Protein AF-V4T1C4-F1 (afdb_monomer)

Organism: Citrus clementina (NCBI:txid85681)

Secondary structure (DSSP, 8-state):
---EE-------------S--EE-SSSSSHHHHHHHHHHHHHHH-S--TT-----EEEEESHHHHHHHHHHHHTT----SEEEEESSTTGGGG-TTSPPPPTT--HHHHHHHHHHHHHHHSEE--GGG-HHHHHHIIIII-STT-HHHHHHH----------HHHHHTT-

Foldseek 3Di:
DFDKDKDDDFDDDDDDDDDAAEDAQWPPDSVVVLCVNVCCCVVPVDGDPPDRPFIEIEHAAPVRVVVQVVCVVVVNDRHPYYHYAHHHSHPLRDPPHDDDDVVDDPVNSSVVVRVVCNVRHDYDNCVPDVVSVCCCVPPQPDPPPPSVCVPPNDDDDDDDDDPVNVVVVD

Mean predicted aligned error: 10.7 Å

Structure (mmCIF, N/CA/C/O backbone):
data_AF-V4T1C4-F1
#
_entry.id   AF-V4T1C4-F1
#
loop_
_atom_site.group_PDB
_atom_site.id
_atom_site.type_symbol
_atom_site.label_atom_id
_atom_site.label_alt_id
_atom_site.label_comp_id
_atom_site.label_asym_id
_atom_site.label_entity_id
_atom_site.label_seq_id
_atom_site.pdbx_PDB_ins_code
_atom_site.Cartn_x
_atom_site.Cartn_y
_atom_site.Cartn_z
_atom_site.occupancy
_atom_site.B_iso_or_equiv
_atom_site.auth_seq_id
_atom_site.auth_comp_id
_atom_site.auth_asym_id
_atom_site.auth_atom_id
_atom_site.pdbx_PDB_model_num
ATOM 1 N N . MET A 1 1 ? -17.640 2.111 8.801 1.00 33.12 1 MET A N 1
ATOM 2 C CA . MET A 1 1 ? -18.190 0.892 8.177 1.00 33.12 1 MET A CA 1
ATOM 3 C C . MET A 1 1 ? -17.063 -0.123 8.266 1.00 33.12 1 MET A C 1
ATOM 5 O O . MET A 1 1 ? -16.020 0.118 7.682 1.00 33.12 1 MET A O 1
ATOM 9 N N . TYR A 1 2 ? -17.173 -1.105 9.160 1.00 30.72 2 TYR A N 1
ATOM 10 C CA . TYR A 1 2 ? -16.129 -2.111 9.379 1.00 30.72 2 TYR A CA 1
ATOM 11 C C . TYR A 1 2 ? -16.388 -3.260 8.408 1.00 30.72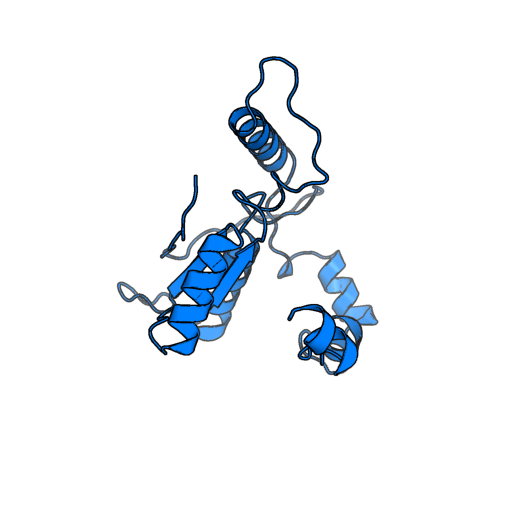 2 TYR A C 1
ATOM 13 O O . TYR A 1 2 ? -17.505 -3.768 8.381 1.00 30.72 2 TYR A O 1
ATOM 21 N N . GLY A 1 3 ? -15.400 -3.648 7.608 1.00 41.38 3 GLY A N 1
ATOM 22 C CA . GLY A 1 3 ? -15.589 -4.698 6.614 1.00 41.38 3 GLY A CA 1
ATOM 23 C C . GLY A 1 3 ? -14.270 -5.261 6.109 1.00 41.38 3 GLY A C 1
ATOM 24 O O . GLY A 1 3 ? -13.254 -4.567 6.093 1.00 41.38 3 GLY A O 1
ATOM 25 N N . VAL A 1 4 ? -14.306 -6.539 5.736 1.00 39.53 4 VAL A N 1
ATOM 26 C CA . VAL A 1 4 ? -13.344 -7.138 4.813 1.00 39.53 4 VAL A CA 1
ATOM 27 C C . VAL A 1 4 ? -14.011 -7.070 3.453 1.00 39.53 4 VAL A C 1
ATOM 29 O O . VAL A 1 4 ? -15.054 -7.694 3.261 1.00 39.53 4 VAL A O 1
ATOM 32 N N . GLU A 1 5 ? -13.452 -6.282 2.546 1.00 43.94 5 GLU A N 1
ATOM 33 C CA . GLU A 1 5 ? -13.985 -6.163 1.194 1.00 43.94 5 GLU A CA 1
ATOM 34 C C . GLU A 1 5 ? -13.268 -7.175 0.299 1.00 43.94 5 GLU A C 1
ATOM 36 O O . GLU A 1 5 ? -12.035 -7.240 0.268 1.00 43.94 5 GLU A O 1
ATOM 41 N N . VAL A 1 6 ? -14.056 -8.030 -0.355 1.00 40.31 6 VAL A N 1
ATOM 42 C CA . VAL A 1 6 ? -13.570 -9.067 -1.266 1.00 40.31 6 VAL A CA 1
ATOM 43 C C . VAL A 1 6 ? -13.879 -8.597 -2.676 1.00 40.31 6 VAL A C 1
ATOM 45 O O . VAL A 1 6 ? -15.041 -8.556 -3.073 1.00 40.31 6 VAL A O 1
ATOM 48 N N . ALA A 1 7 ? -12.840 -8.240 -3.424 1.00 44.25 7 ALA A N 1
ATOM 49 C CA . ALA A 1 7 ? -12.970 -7.850 -4.819 1.00 44.25 7 ALA A CA 1
ATOM 50 C C . ALA A 1 7 ? -12.617 -9.027 -5.743 1.00 44.25 7 ALA A C 1
ATOM 52 O O . ALA A 1 7 ? -11.599 -9.700 -5.564 1.00 44.25 7 ALA A O 1
ATOM 53 N N . SER A 1 8 ? -13.457 -9.251 -6.754 1.00 39.56 8 SER A N 1
ATOM 54 C CA . SER A 1 8 ? -13.187 -10.087 -7.928 1.00 39.56 8 SER A CA 1
ATOM 55 C C . SER A 1 8 ? -13.498 -9.248 -9.162 1.00 39.56 8 SER A C 1
ATOM 57 O O . SER A 1 8 ? -14.661 -8.909 -9.374 1.00 39.56 8 SER A O 1
ATOM 59 N N . VAL A 1 9 ? -12.486 -8.865 -9.942 1.00 40.38 9 VAL A N 1
ATOM 60 C CA . VAL A 1 9 ? -12.654 -7.873 -11.016 1.00 40.38 9 VAL A CA 1
ATOM 61 C C . VAL A 1 9 ? -12.238 -8.470 -12.369 1.00 40.38 9 VAL A C 1
ATOM 63 O O . VAL A 1 9 ? -11.129 -8.997 -12.469 1.00 40.38 9 VAL A O 1
ATOM 66 N N . PRO A 1 10 ? -13.088 -8.403 -13.412 1.00 30.42 10 PRO A N 1
ATOM 67 C CA . PRO A 1 10 ? -12.681 -8.678 -14.787 1.00 30.42 10 PRO A CA 1
ATOM 68 C C . PRO A 1 10 ? -11.819 -7.527 -15.344 1.00 30.42 10 PRO A C 1
ATOM 70 O O . PRO A 1 10 ? -12.135 -6.354 -15.160 1.00 30.42 10 PRO A O 1
ATOM 73 N N . LEU A 1 11 ? -10.700 -7.867 -15.993 1.00 30.58 11 LEU A N 1
ATOM 74 C CA . LEU A 1 11 ? -9.680 -6.931 -16.493 1.00 30.58 11 LEU A CA 1
ATOM 75 C C . LEU A 1 11 ? -10.125 -6.223 -17.790 1.00 30.58 11 LEU A C 1
ATOM 77 O O . LEU A 1 11 ? -10.272 -6.906 -18.798 1.00 30.58 11 LEU A O 1
ATOM 81 N N . ALA A 1 12 ? -10.233 -4.887 -17.802 1.00 25.58 12 ALA A N 1
ATOM 82 C CA . ALA A 1 12 ? -9.976 -4.036 -18.985 1.00 25.58 12 ALA A CA 1
ATOM 83 C C . ALA A 1 12 ? -10.087 -2.537 -18.646 1.00 25.58 12 ALA A C 1
ATOM 85 O O . ALA A 1 12 ? -11.213 -2.115 -18.424 1.00 25.58 12 ALA A O 1
ATOM 86 N N . ILE A 1 13 ? -8.994 -1.742 -18.668 1.00 26.28 13 ILE A N 1
ATOM 87 C CA . ILE A 1 13 ? -9.010 -0.264 -18.882 1.00 26.28 13 ILE A CA 1
ATOM 88 C C . ILE A 1 13 ? -7.629 0.237 -19.401 1.00 26.28 13 ILE A C 1
ATOM 90 O O . ILE A 1 13 ? -6.602 -0.055 -18.788 1.00 26.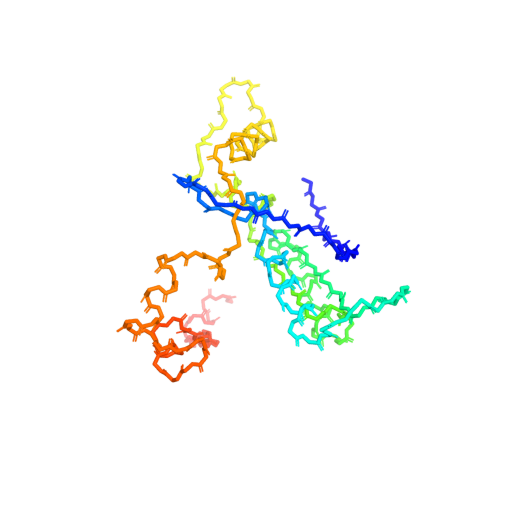28 13 ILE A O 1
ATOM 94 N N . GLU A 1 14 ? -7.613 1.036 -20.482 1.00 27.27 14 GLU A N 1
ATOM 95 C CA . GLU A 1 14 ? -6.481 1.849 -21.000 1.00 27.27 14 GLU A CA 1
ATOM 96 C C . GLU A 1 14 ? -6.592 3.334 -20.589 1.00 27.27 14 GLU A C 1
ATOM 98 O O . GLU A 1 14 ? -7.713 3.817 -20.488 1.00 27.27 14 GLU A O 1
ATOM 103 N N . THR A 1 15 ? -5.467 4.075 -20.478 1.00 27.39 15 THR A N 1
ATOM 104 C CA . THR A 1 15 ? -5.406 5.560 -20.638 1.00 27.39 15 THR A CA 1
ATOM 105 C C . THR A 1 15 ? -3.978 6.145 -20.830 1.00 27.39 15 THR A C 1
ATOM 107 O O . THR A 1 15 ? -2.970 5.485 -20.535 1.00 27.39 15 THR A O 1
ATOM 110 N N . SER A 1 16 ? -3.935 7.384 -21.369 1.00 28.92 16 SER A N 1
ATOM 111 C CA . SER A 1 16 ? -2.823 8.244 -21.858 1.00 28.92 16 SER A CA 1
ATOM 112 C C . SER A 1 16 ? -2.374 9.376 -20.887 1.00 28.92 16 SER A C 1
ATOM 114 O O . SER A 1 16 ? -2.950 9.522 -19.815 1.00 28.92 16 SER A O 1
ATOM 11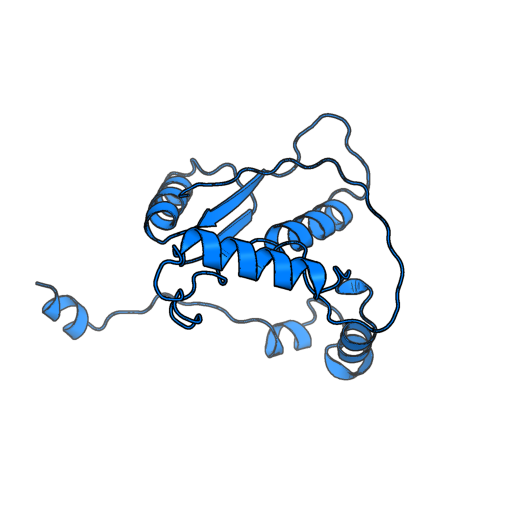6 N N . TYR A 1 17 ? -1.329 10.155 -21.251 1.00 28.22 17 TYR A N 1
ATOM 117 C CA . TYR A 1 17 ? -0.483 11.024 -20.387 1.00 28.22 17 TYR A CA 1
ATOM 118 C C . TYR A 1 17 ? -0.614 12.545 -20.624 1.00 28.22 17 TYR A C 1
ATOM 120 O O . TYR A 1 17 ? -0.424 12.926 -21.769 1.00 28.22 17 TYR A O 1
ATOM 128 N N . GLU A 1 18 ? -0.753 13.369 -19.558 1.00 27.02 18 GLU A N 1
ATOM 129 C CA . GLU A 1 18 ? -0.206 14.750 -19.400 1.00 27.02 18 GLU A CA 1
ATOM 130 C C . GLU A 1 18 ? -0.179 15.201 -17.903 1.00 27.02 18 GLU A C 1
ATOM 132 O O . GLU A 1 18 ? -1.199 15.179 -17.225 1.00 27.02 18 GLU A O 1
ATOM 137 N N . GLY A 1 19 ? 0.978 15.638 -17.380 1.00 31.38 19 GLY A N 1
ATOM 138 C CA . GLY A 1 19 ? 1.142 16.754 -16.416 1.00 31.38 19 GLY A CA 1
ATOM 139 C C . GLY A 1 19 ? 0.598 16.775 -14.964 1.00 31.38 19 GLY A C 1
ATOM 140 O O . GLY A 1 19 ? 0.836 17.785 -14.307 1.00 31.38 19 GLY A O 1
ATOM 141 N N . HIS A 1 20 ? -0.088 15.761 -14.422 1.00 28.86 20 HIS A N 1
ATOM 142 C CA . HIS A 1 20 ? -0.837 15.892 -13.144 1.00 28.86 20 HIS A CA 1
ATOM 143 C C . HIS A 1 20 ? -0.270 15.099 -11.942 1.00 28.86 20 HIS A C 1
ATOM 145 O O . HIS A 1 20 ? 0.584 14.231 -12.101 1.00 28.86 20 HIS A O 1
ATOM 151 N N . LEU A 1 21 ? -0.760 15.392 -10.721 1.00 29.23 21 LEU A N 1
ATOM 152 C CA . LEU A 1 21 ? -0.515 14.590 -9.509 1.00 29.23 21 LEU A CA 1
ATOM 153 C C . LEU A 1 21 ? -1.013 13.154 -9.718 1.00 29.23 21 LEU A C 1
ATOM 155 O O . LEU A 1 21 ? -2.174 12.943 -10.061 1.00 29.23 21 LEU A O 1
ATOM 159 N N . TYR A 1 22 ?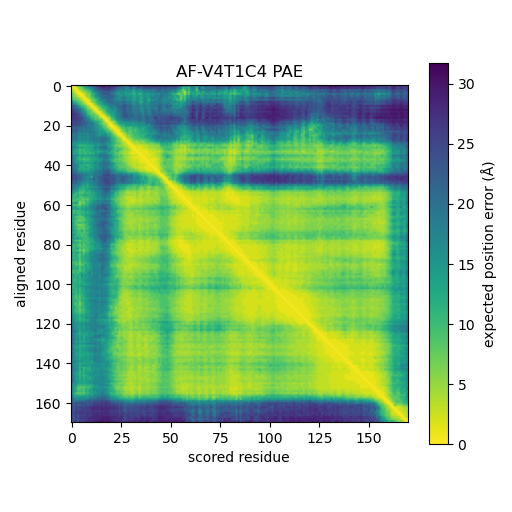 -0.132 12.183 -9.478 1.00 39.91 22 TYR A N 1
ATOM 160 C CA . TYR A 1 22 ? -0.364 10.771 -9.773 1.00 39.91 22 TYR A CA 1
ATOM 161 C C . TYR A 1 22 ? -0.703 9.970 -8.510 1.00 39.91 22 TYR A C 1
ATOM 163 O O . TYR A 1 22 ? 0.043 10.010 -7.530 1.00 39.91 22 TYR A O 1
ATOM 171 N N . GLY A 1 23 ? -1.799 9.210 -8.546 1.00 42.56 23 GLY A N 1
ATOM 172 C CA . GLY A 1 23 ? -2.231 8.325 -7.461 1.00 42.56 23 GLY A CA 1
ATOM 173 C C . GLY A 1 23 ? -2.831 7.009 -7.955 1.00 42.56 23 GLY A C 1
ATOM 174 O O . GLY A 1 23 ? -2.983 6.775 -9.153 1.00 42.56 23 GLY A O 1
ATOM 175 N N . VAL A 1 24 ? -3.157 6.132 -7.010 1.00 47.09 24 VAL A N 1
ATOM 176 C CA . VAL A 1 24 ? -3.954 4.919 -7.246 1.00 47.09 24 VAL A CA 1
ATOM 177 C C . VAL A 1 24 ? -5.438 5.259 -7.086 1.00 47.09 24 VAL A C 1
ATOM 179 O O . VAL A 1 24 ? -5.773 6.205 -6.372 1.00 47.09 24 VAL A O 1
ATOM 182 N N . ALA A 1 25 ? -6.338 4.532 -7.755 1.00 47.53 25 ALA A N 1
ATOM 183 C CA . ALA A 1 25 ? -7.765 4.767 -7.558 1.00 47.53 25 ALA A CA 1
ATOM 184 C C . ALA A 1 25 ? -8.132 4.433 -6.100 1.00 47.53 25 ALA A C 1
ATOM 186 O O . ALA A 1 25 ? -7.848 3.346 -5.599 1.00 47.53 25 ALA A O 1
ATOM 187 N N . GLY A 1 26 ? -8.724 5.407 -5.407 1.00 54.00 26 GLY A N 1
ATOM 188 C CA . GLY A 1 26 ? -9.051 5.307 -3.987 1.00 54.00 26 GLY A CA 1
ATOM 189 C C . GLY A 1 26 ? -7.959 5.855 -3.063 1.00 54.00 26 GLY A C 1
ATOM 190 O O . GLY A 1 26 ? -6.778 5.538 -3.165 1.00 54.00 26 GLY A O 1
ATOM 191 N N . SER A 1 27 ? -8.386 6.664 -2.094 1.00 59.31 27 SER A N 1
ATOM 192 C CA . SER A 1 27 ? -7.532 7.239 -1.044 1.00 59.31 27 SER A CA 1
ATOM 193 C C . SER A 1 27 ? -6.955 6.188 -0.079 1.00 59.31 27 SER A C 1
ATOM 195 O O . SER A 1 27 ? -5.996 6.448 0.652 1.00 59.31 27 SER A O 1
ATOM 197 N N . SER A 1 28 ? -7.563 4.998 -0.050 1.00 61.16 28 SER A N 1
ATOM 198 C CA . SER A 1 28 ? -7.172 3.849 0.755 1.00 61.16 28 SER A CA 1
ATOM 199 C C . SER A 1 28 ? -7.537 2.546 0.030 1.00 61.16 28 SER A C 1
ATOM 201 O O . SER A 1 28 ? -8.666 2.391 -0.418 1.00 61.16 28 SER A O 1
ATOM 203 N N . GLY A 1 29 ? -6.591 1.610 -0.103 1.00 59.62 29 GLY A N 1
ATOM 204 C CA . GLY A 1 29 ? -6.803 0.292 -0.720 1.00 59.62 29 GLY A CA 1
ATOM 205 C C . GLY A 1 29 ? -6.384 0.198 -2.190 1.00 59.62 29 GLY A C 1
ATOM 206 O O . GLY A 1 29 ? -6.510 -0.861 -2.799 1.00 59.62 29 GLY A O 1
ATOM 207 N N . GLY A 1 30 ? -5.869 1.284 -2.777 1.00 64.31 30 GLY A N 1
ATOM 208 C CA . GLY A 1 30 ? -5.465 1.300 -4.186 1.00 64.31 30 GLY A CA 1
ATOM 209 C C . GLY A 1 30 ? -4.155 0.551 -4.485 1.00 64.31 30 GLY A C 1
ATOM 210 O O . GLY A 1 30 ? -3.824 0.316 -5.653 1.00 64.31 30 GLY A O 1
ATOM 211 N N . TYR A 1 31 ? -3.405 0.127 -3.456 1.00 68.62 31 TYR A N 1
ATOM 212 C CA . TYR A 1 31 ? -2.227 -0.722 -3.656 1.00 68.62 31 TYR A CA 1
ATOM 213 C C . TYR A 1 31 ? -2.640 -2.121 -4.102 1.00 68.62 31 TYR A C 1
ATOM 215 O O . TYR A 1 31 ? -2.075 -2.627 -5.070 1.00 68.62 31 TYR A O 1
ATOM 223 N N . ALA A 1 32 ? -3.647 -2.722 -3.462 1.00 65.19 32 ALA A N 1
ATOM 224 C CA . ALA A 1 32 ? -4.175 -4.025 -3.845 1.00 65.19 32 ALA A CA 1
ATOM 225 C C . ALA A 1 32 ? -4.646 -4.031 -5.297 1.00 65.19 32 ALA A C 1
ATOM 227 O O . ALA A 1 32 ? -4.385 -4.997 -6.005 1.00 65.19 32 ALA A O 1
ATOM 228 N N . GLU A 1 33 ? -5.280 -2.954 -5.762 1.00 64.94 33 GLU A N 1
ATOM 229 C CA . GLU A 1 33 ? -5.703 -2.837 -7.155 1.00 64.94 33 GLU A CA 1
ATOM 230 C C . GLU A 1 33 ? -4.510 -2.795 -8.119 1.00 64.94 33 GLU A C 1
ATOM 232 O O . GLU A 1 33 ? -4.491 -3.506 -9.125 1.00 64.94 33 GLU A O 1
ATOM 237 N N . THR A 1 34 ? -3.489 -1.998 -7.807 1.00 67.75 34 THR A N 1
ATOM 238 C CA . THR A 1 34 ? -2.284 -1.895 -8.644 1.00 67.75 34 THR A CA 1
ATOM 239 C C . THR A 1 34 ? -1.521 -3.219 -8.684 1.00 67.75 34 THR A C 1
ATOM 241 O O . THR A 1 34 ? -1.164 -3.702 -9.761 1.00 67.75 34 THR A O 1
ATOM 244 N N . VAL A 1 35 ? -1.325 -3.840 -7.517 1.00 71.38 35 VAL A N 1
ATOM 245 C CA . VAL A 1 35 ? -0.709 -5.166 -7.378 1.00 71.38 35 VAL A CA 1
ATOM 246 C C . VAL A 1 35 ? -1.522 -6.204 -8.138 1.00 71.38 35 VAL A C 1
ATOM 248 O O . VAL A 1 35 ? -0.944 -7.015 -8.853 1.00 71.38 35 VAL A O 1
ATOM 251 N N . PHE A 1 36 ? -2.850 -6.160 -8.042 1.00 68.75 36 PHE A N 1
ATOM 252 C CA . PHE A 1 36 ? -3.740 -7.061 -8.763 1.00 68.75 36 PHE A CA 1
ATOM 253 C C . PHE A 1 36 ? -3.566 -6.945 -10.276 1.00 68.75 36 PHE A C 1
ATOM 255 O O . PHE A 1 36 ? -3.325 -7.960 -10.928 1.00 68.75 36 PHE A O 1
ATOM 262 N N . ARG A 1 37 ? -3.653 -5.730 -10.832 1.00 64.00 37 ARG A N 1
ATOM 263 C CA . ARG A 1 37 ? -3.526 -5.501 -12.281 1.00 64.00 37 ARG A CA 1
ATOM 264 C C . ARG A 1 37 ? -2.186 -6.024 -12.797 1.00 64.00 37 ARG A C 1
ATOM 266 O O . ARG A 1 37 ? -2.156 -6.767 -13.774 1.00 64.00 37 ARG A O 1
ATOM 273 N N . HIS A 1 38 ? -1.102 -5.706 -12.093 1.00 69.12 38 HIS A N 1
ATOM 274 C CA . HIS A 1 38 ? 0.236 -6.137 -12.483 1.00 69.12 38 HIS A CA 1
ATOM 275 C C . HIS A 1 38 ? 0.460 -7.646 -12.309 1.00 69.12 38 HIS A C 1
ATOM 277 O O . HIS A 1 38 ? 1.066 -8.283 -13.170 1.00 69.12 38 HIS A O 1
ATOM 283 N N . ALA A 1 39 ? -0.040 -8.242 -11.222 1.00 70.19 39 ALA A N 1
ATOM 284 C CA . ALA A 1 39 ? 0.048 -9.681 -10.995 1.00 70.19 39 ALA A CA 1
ATOM 285 C C . ALA A 1 39 ? -0.758 -10.453 -12.043 1.00 70.19 39 ALA A C 1
ATOM 287 O O . ALA A 1 39 ? -0.294 -11.478 -12.527 1.00 70.19 39 ALA A O 1
ATOM 288 N N . ALA A 1 40 ? -1.938 -9.959 -12.424 1.00 65.88 40 ALA A N 1
ATOM 289 C CA . ALA A 1 40 ? -2.753 -10.580 -13.457 1.00 65.88 40 ALA A CA 1
ATOM 290 C C . ALA A 1 40 ? -2.054 -10.561 -14.826 1.00 65.88 40 ALA A C 1
ATOM 292 O O . ALA A 1 40 ? -1.977 -11.597 -15.488 1.00 65.88 40 ALA A O 1
ATOM 293 N N . GLU A 1 41 ? -1.503 -9.408 -15.215 1.00 65.38 41 GLU A N 1
ATOM 294 C CA . GLU A 1 41 ? -0.730 -9.246 -16.451 1.00 65.38 41 GLU A CA 1
ATOM 295 C C . GLU A 1 41 ? 0.505 -10.159 -16.463 1.00 65.38 41 GLU A C 1
ATOM 297 O O . GLU A 1 41 ? 0.669 -10.963 -17.379 1.00 65.38 41 GLU A O 1
ATOM 302 N N . THR A 1 42 ? 1.318 -10.106 -15.403 1.00 69.56 42 THR A N 1
AT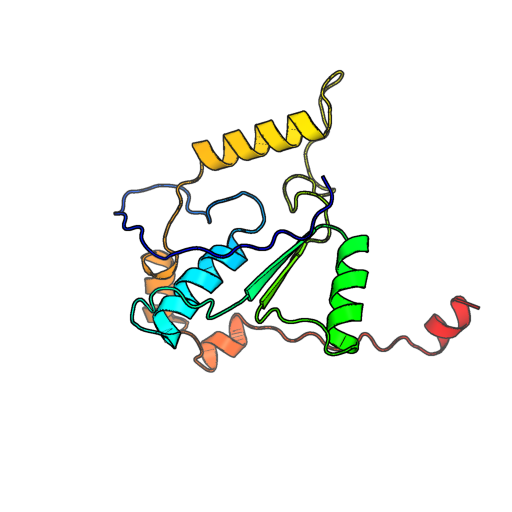OM 303 C CA . THR A 1 42 ? 2.573 -10.865 -15.290 1.00 69.56 42 THR A CA 1
ATOM 304 C C . THR A 1 42 ? 2.352 -12.376 -15.213 1.00 69.56 42 THR A C 1
ATOM 306 O O . THR A 1 42 ? 3.079 -13.136 -15.849 1.00 69.56 42 THR A O 1
ATOM 309 N N . LEU A 1 43 ? 1.383 -12.839 -14.417 1.00 68.94 43 LEU A N 1
ATOM 310 C CA . LEU A 1 43 ? 1.200 -14.272 -14.154 1.00 68.94 43 LEU A CA 1
ATOM 311 C C . LEU A 1 43 ? 0.387 -14.977 -15.234 1.00 68.94 43 LEU A C 1
ATOM 313 O O . LEU A 1 43 ? 0.603 -16.166 -15.467 1.00 68.94 43 LEU A O 1
ATOM 317 N N . PHE A 1 44 ? -0.570 -14.284 -15.853 1.00 68.19 44 PHE A N 1
ATOM 318 C CA . PHE A 1 44 ? -1.547 -14.951 -16.709 1.00 68.19 44 PHE A CA 1
ATOM 319 C C . PHE A 1 44 ? -1.477 -14.524 -18.167 1.00 68.19 44 PHE A C 1
ATOM 321 O O . PHE A 1 44 ? -1.881 -15.329 -19.003 1.00 68.19 44 PHE A O 1
ATOM 328 N N . GLY A 1 45 ? -0.952 -13.334 -18.497 1.00 57.84 45 GLY A N 1
ATOM 329 C CA . GLY A 1 45 ? -0.679 -12.879 -19.873 1.00 57.84 45 GLY A CA 1
ATOM 330 C C . GLY A 1 45 ? -1.835 -13.018 -20.882 1.00 57.84 45 GLY A C 1
ATOM 331 O O . GLY A 1 45 ? -1.618 -12.889 -22.085 1.00 57.84 45 GLY A O 1
ATOM 332 N N . LYS A 1 46 ? -3.044 -13.359 -20.414 1.00 53.16 46 LYS A N 1
ATOM 333 C CA . LYS A 1 46 ? -4.234 -13.776 -21.163 1.00 53.16 46 LYS A CA 1
ATOM 334 C C . LYS A 1 46 ? -5.474 -13.588 -20.288 1.00 53.16 46 LYS A C 1
ATOM 336 O O . LYS A 1 46 ? -5.425 -13.747 -19.069 1.00 53.16 46 LYS A O 1
ATOM 341 N N . VAL A 1 47 ? -6.604 -13.326 -20.938 1.00 45.25 47 VAL A N 1
ATOM 342 C CA . VAL A 1 47 ? -7.933 -13.334 -20.318 1.00 45.25 47 VAL A CA 1
ATOM 343 C C . VAL A 1 47 ? -8.353 -14.792 -20.097 1.00 45.25 47 VAL A C 1
ATOM 345 O O . VAL A 1 47 ? -8.510 -15.540 -21.058 1.00 45.25 47 VAL A O 1
ATOM 348 N N . ILE A 1 48 ? -8.500 -15.220 -18.838 1.00 44.91 48 ILE A N 1
ATOM 349 C CA . ILE A 1 48 ? -9.088 -16.525 -18.497 1.00 44.91 48 ILE A CA 1
ATOM 350 C C . ILE A 1 48 ? -10.568 -16.290 -18.191 1.00 44.91 48 ILE A C 1
ATOM 352 O O . ILE A 1 48 ? -10.913 -15.761 -17.135 1.00 44.91 48 ILE A O 1
ATOM 356 N N . GLU A 1 49 ? -11.445 -16.637 -19.130 1.00 45.34 49 GLU A N 1
ATOM 357 C CA . GLU A 1 49 ? -12.885 -16.408 -18.989 1.00 45.34 49 GLU A CA 1
ATOM 358 C C . GLU A 1 49 ? -13.500 -17.297 -17.892 1.00 45.34 49 GLU A C 1
ATOM 360 O O . GLU A 1 49 ? -13.320 -18.515 -17.864 1.00 45.34 49 GLU A O 1
ATOM 365 N N . GLY A 1 50 ? -14.241 -16.676 -16.967 1.00 50.06 50 GLY A N 1
ATOM 366 C CA . GLY A 1 50 ? -15.158 -17.363 -16.048 1.00 50.06 50 GLY A CA 1
ATOM 367 C C . GLY A 1 50 ? -14.553 -18.044 -14.811 1.00 50.06 50 GLY A C 1
ATOM 368 O O . GLY A 1 50 ? -15.310 -18.602 -14.018 1.00 50.06 50 GLY A O 1
ATOM 369 N N . LYS A 1 51 ? -13.231 -17.996 -14.589 1.00 52.72 51 LYS A N 1
ATOM 370 C CA . LYS A 1 51 ? -12.584 -18.621 -13.416 1.00 52.72 51 LYS A CA 1
ATOM 371 C C . LYS A 1 51 ? -11.887 -17.593 -12.525 1.00 52.72 51 LYS A C 1
ATOM 373 O O . LYS A 1 51 ? -11.016 -16.860 -12.977 1.00 52.72 51 LYS A O 1
ATOM 378 N N . THR A 1 52 ? -12.206 -17.583 -11.229 1.00 57.97 52 THR A N 1
ATOM 379 C CA . THR A 1 52 ? -11.462 -16.788 -10.236 1.00 57.97 52 THR A CA 1
ATOM 380 C C . THR A 1 52 ? -10.050 -17.353 -10.070 1.00 57.97 52 THR A C 1
ATOM 382 O O . THR A 1 52 ? -9.887 -18.474 -9.589 1.00 57.97 52 THR A O 1
ATOM 385 N N . LEU A 1 53 ? -9.034 -16.586 -10.469 1.00 65.44 53 LEU A N 1
ATOM 386 C CA . LEU A 1 53 ? -7.628 -17.014 -10.422 1.00 65.44 53 LEU A CA 1
ATOM 387 C C . LEU A 1 53 ? -6.936 -16.661 -9.110 1.00 65.44 53 LEU A C 1
ATOM 389 O O . LEU A 1 53 ? -6.117 -17.427 -8.614 1.00 65.44 53 LEU A O 1
ATOM 393 N N . LEU A 1 54 ? -7.271 -15.499 -8.559 1.00 67.94 54 LEU A N 1
ATOM 394 C CA . LEU A 1 54 ? -6.682 -14.960 -7.345 1.00 67.94 54 LEU A CA 1
ATOM 395 C C . LEU A 1 54 ? -7.786 -14.296 -6.521 1.00 67.94 54 LEU A C 1
ATOM 397 O O . LEU A 1 54 ? -8.686 -13.654 -7.066 1.00 67.94 54 LEU A O 1
ATOM 401 N N . LYS A 1 55 ? -7.713 -14.464 -5.205 1.00 69.38 55 LYS A N 1
ATOM 402 C CA . LYS A 1 55 ? -8.578 -13.826 -4.218 1.00 69.38 55 LYS A CA 1
ATOM 403 C C . LYS A 1 55 ? -7.745 -12.866 -3.38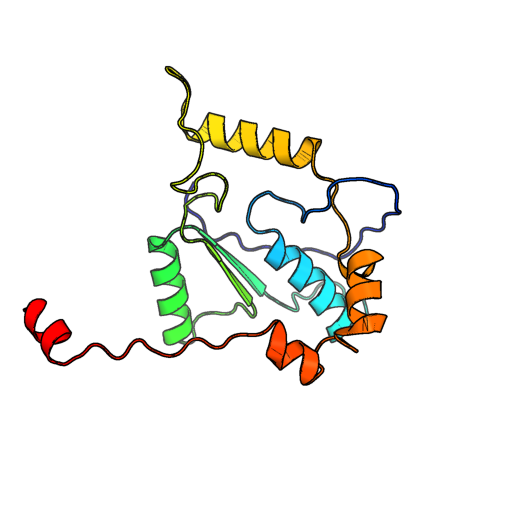3 1.00 69.38 55 LYS A C 1
ATOM 405 O O . LYS A 1 55 ? -6.691 -13.234 -2.859 1.00 69.38 55 LYS A O 1
ATOM 410 N N . PHE A 1 56 ? -8.255 -11.657 -3.224 1.00 75.19 56 PHE A N 1
ATOM 411 C CA . PHE A 1 56 ? -7.616 -10.583 -2.476 1.00 75.19 56 PHE A CA 1
ATOM 412 C C . PHE A 1 56 ? -8.534 -10.138 -1.343 1.00 75.19 56 PHE A C 1
ATOM 414 O O . PHE A 1 56 ? -9.751 -10.317 -1.422 1.00 75.19 56 PHE A O 1
ATOM 421 N N . ALA A 1 57 ? -7.957 -9.551 -0.298 1.00 76.56 57 ALA A N 1
ATOM 422 C CA . ALA A 1 57 ? -8.729 -8.948 0.779 1.00 76.56 57 ALA A CA 1
ATOM 423 C C . ALA A 1 57 ? -8.164 -7.589 1.186 1.00 76.56 57 ALA A C 1
ATOM 425 O O . ALA A 1 57 ? -6.959 -7.446 1.397 1.00 76.56 57 ALA A O 1
ATOM 426 N N . LEU A 1 58 ? -9.062 -6.623 1.369 1.00 79.06 58 LEU A N 1
ATOM 427 C CA . LEU A 1 58 ? -8.775 -5.375 2.067 1.00 79.06 58 LEU A CA 1
ATOM 428 C C . LEU A 1 58 ? -9.226 -5.512 3.520 1.00 79.06 58 LEU A C 1
ATOM 430 O O . LEU A 1 58 ? -10.353 -5.928 3.799 1.00 79.06 58 LEU A O 1
ATOM 434 N N . CYS A 1 59 ? -8.347 -5.187 4.461 1.00 81.75 59 CYS A N 1
ATOM 435 C CA . CYS A 1 59 ? -8.606 -5.310 5.888 1.00 81.75 59 CYS A CA 1
ATOM 436 C C . CYS A 1 59 ? -8.414 -3.966 6.587 1.00 81.75 59 CYS A C 1
ATOM 438 O O . CYS A 1 59 ? -7.288 -3.512 6.773 1.00 81.75 59 CYS A O 1
ATOM 440 N N . TYR A 1 60 ? -9.509 -3.374 7.060 1.00 82.31 60 TYR A N 1
ATOM 441 C CA . TYR A 1 60 ? -9.485 -2.109 7.792 1.00 82.31 60 TYR A CA 1
ATOM 442 C C . TYR A 1 60 ? -9.661 -2.320 9.293 1.00 82.31 60 TYR A C 1
ATOM 444 O O . TYR A 1 60 ? -10.621 -2.959 9.729 1.00 82.31 60 TYR A O 1
ATOM 452 N N . GLY A 1 61 ? -8.806 -1.700 10.099 1.00 78.38 61 GLY A N 1
ATOM 453 C CA . GLY A 1 61 ? -8.923 -1.722 11.552 1.00 78.38 61 GLY A CA 1
ATOM 454 C C . GLY A 1 61 ? -8.222 -2.912 12.207 1.00 78.38 61 GLY A C 1
ATOM 455 O O . GLY A 1 61 ? -8.295 -4.053 11.746 1.00 78.38 61 GLY A O 1
ATOM 456 N N . PHE A 1 62 ? -7.602 -2.660 13.362 1.00 76.88 62 PHE A N 1
ATOM 457 C CA . PHE A 1 62 ? -6.876 -3.681 14.127 1.00 76.88 62 PHE A CA 1
ATOM 458 C C . PHE A 1 62 ? -7.752 -4.870 14.565 1.00 76.88 62 PHE A C 1
ATOM 460 O O . PHE A 1 62 ? -7.282 -6.004 14.603 1.00 76.88 62 PHE A O 1
ATOM 467 N N . GLN A 1 63 ? -9.040 -4.639 14.843 1.00 75.44 63 GLN A N 1
ATOM 468 C CA . GLN A 1 63 ? -9.983 -5.714 15.179 1.00 75.44 63 GLN A CA 1
ATOM 469 C C . GLN A 1 63 ? -10.140 -6.721 14.026 1.00 75.44 63 GLN A C 1
ATOM 471 O O . GLN A 1 63 ? -10.092 -7.930 14.244 1.00 75.44 63 GLN A O 1
ATOM 476 N N . ASN A 1 64 ? -10.256 -6.242 12.783 1.00 77.06 64 ASN A N 1
ATOM 477 C CA . ASN A 1 64 ? -10.369 -7.115 11.612 1.00 77.06 64 ASN A CA 1
ATOM 478 C C . ASN A 1 64 ? -9.040 -7.797 11.271 1.00 77.06 64 ASN A C 1
ATOM 480 O O . ASN A 1 64 ? -9.035 -8.958 10.855 1.00 77.06 64 ASN A O 1
ATOM 484 N N . LEU A 1 65 ? -7.912 -7.125 11.528 1.00 80.56 65 LEU A N 1
ATOM 485 C CA . LEU A 1 65 ? -6.584 -7.711 11.354 1.00 80.56 65 LEU A CA 1
ATOM 486 C C . LEU A 1 65 ? -6.427 -8.990 12.184 1.00 80.56 65 LEU A C 1
ATOM 488 O O . LEU A 1 65 ? -5.939 -9.999 11.674 1.00 80.56 65 LEU A O 1
ATOM 492 N N . GLN A 1 66 ? -6.891 -8.990 13.435 1.00 82.50 66 GLN A N 1
ATOM 493 C CA . GLN A 1 66 ? -6.839 -10.180 14.290 1.00 82.50 66 GLN A CA 1
ATOM 494 C C . GLN A 1 66 ? -7.592 -11.370 13.676 1.00 82.50 66 GLN A C 1
ATOM 496 O O . GLN A 1 66 ? -7.098 -12.500 13.722 1.00 82.50 66 GLN A O 1
ATOM 501 N N . ASN A 1 67 ? -8.744 -11.124 13.045 1.00 82.75 67 ASN A N 1
ATOM 502 C CA . ASN A 1 67 ? -9.533 -12.162 12.378 1.00 82.75 67 ASN A CA 1
ATOM 503 C C . ASN A 1 67 ? -8.799 -12.748 11.167 1.00 82.75 67 ASN A C 1
ATOM 505 O O . ASN A 1 67 ? -8.724 -13.973 11.032 1.00 82.75 67 ASN A O 1
ATOM 509 N N . ILE A 1 68 ? -8.217 -11.899 10.314 1.00 82.81 68 ILE A N 1
ATOM 510 C CA . ILE A 1 68 ? -7.426 -12.354 9.163 1.00 82.81 68 ILE A CA 1
ATOM 511 C C . ILE A 1 68 ? -6.201 -13.144 9.628 1.00 82.81 68 ILE A C 1
ATOM 513 O O . ILE A 1 68 ? -5.997 -14.270 9.176 1.00 82.81 68 ILE A O 1
ATOM 517 N N . VAL A 1 69 ? -5.435 -12.623 10.590 1.00 87.25 69 VAL A N 1
ATOM 518 C CA . VAL A 1 69 ? -4.258 -13.312 11.148 1.00 87.25 69 VAL A CA 1
ATOM 519 C C . VAL A 1 69 ? -4.642 -14.677 11.715 1.00 87.25 69 VAL A C 1
ATOM 521 O O . VAL A 1 69 ? -3.947 -15.666 11.471 1.00 87.25 69 VAL A O 1
ATOM 524 N N . ARG A 1 70 ? -5.768 -14.774 12.432 1.00 87.94 70 ARG A N 1
ATOM 525 C CA . ARG A 1 70 ? -6.280 -16.054 12.935 1.00 87.94 70 ARG A CA 1
ATOM 526 C C . ARG A 1 70 ? -6.607 -17.019 11.794 1.00 87.94 70 ARG A C 1
ATOM 528 O O . ARG A 1 70 ? -6.192 -18.176 11.856 1.00 87.94 70 ARG A O 1
ATOM 535 N N . ARG A 1 71 ? -7.305 -16.568 10.745 1.00 85.81 71 ARG A N 1
ATOM 536 C CA . ARG A 1 71 ? -7.623 -17.401 9.570 1.00 85.81 71 ARG A CA 1
ATOM 537 C C . ARG A 1 71 ? -6.362 -17.888 8.857 1.00 85.81 71 ARG A C 1
ATOM 539 O O . ARG A 1 71 ? -6.308 -19.062 8.498 1.00 85.81 71 ARG A O 1
ATOM 546 N N . VAL A 1 72 ? -5.352 -17.031 8.704 1.00 87.69 72 VAL A N 1
ATOM 547 C CA . VAL A 1 72 ? -4.048 -17.390 8.119 1.00 87.69 72 VAL A CA 1
ATOM 548 C C . VAL A 1 72 ? -3.364 -18.468 8.962 1.00 87.69 72 VAL A C 1
ATOM 550 O O . VAL A 1 72 ? -3.014 -19.521 8.434 1.00 87.69 72 VAL A O 1
ATOM 553 N N . LYS A 1 73 ? -3.265 -18.273 10.285 1.00 90.12 73 LYS A N 1
ATOM 554 C CA . LYS A 1 73 ? -2.672 -19.262 11.207 1.00 90.12 73 LYS A CA 1
ATOM 555 C C . LYS A 1 73 ? -3.384 -20.615 11.168 1.00 90.12 73 LYS A C 1
ATOM 557 O O . LYS A 1 73 ? -2.736 -21.652 11.234 1.00 90.12 73 LYS A O 1
ATOM 562 N N . MET A 1 74 ? -4.708 -20.607 11.031 1.00 93.75 74 MET A N 1
ATOM 563 C CA . MET A 1 74 ? -5.523 -21.821 10.928 1.00 93.75 74 MET A CA 1
ATOM 564 C C . MET A 1 74 ? -5.505 -22.458 9.531 1.00 93.75 74 MET A C 1
ATOM 566 O O . MET A 1 74 ? -6.210 -23.444 9.326 1.00 93.75 74 MET A O 1
ATOM 570 N N . ARG A 1 75 ? -4.762 -21.899 8.563 1.00 91.06 75 ARG A N 1
ATOM 571 C CA . ARG A 1 75 ? -4.788 -22.302 7.144 1.00 91.06 75 ARG A CA 1
ATOM 572 C C . ARG A 1 75 ? -6.203 -22.292 6.540 1.00 91.06 75 ARG A C 1
ATOM 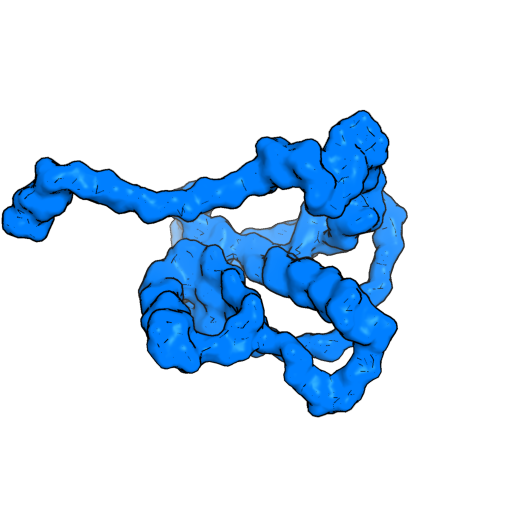574 O O . ARG A 1 75 ? -6.528 -23.089 5.670 1.00 91.06 75 ARG A O 1
ATOM 581 N N . LYS A 1 76 ? -7.050 -21.370 7.013 1.00 88.88 76 LYS A N 1
ATOM 582 C CA . LYS A 1 76 ? -8.427 -21.113 6.540 1.00 88.88 76 LYS A CA 1
ATOM 583 C C . LYS A 1 76 ? -8.553 -19.760 5.823 1.00 88.88 76 LYS A C 1
ATOM 585 O O . LYS A 1 76 ? -9.647 -19.196 5.724 1.00 88.88 76 LYS A O 1
ATOM 590 N N . CYS A 1 77 ? -7.425 -19.193 5.404 1.00 81.56 77 CYS A N 1
ATOM 591 C CA . CYS A 1 77 ? -7.362 -17.996 4.579 1.00 81.56 77 CYS A CA 1
ATOM 592 C C . CYS A 1 77 ? -7.116 -18.433 3.137 1.00 81.56 77 CYS A C 1
ATOM 594 O O . CYS A 1 77 ? -6.093 -19.047 2.853 1.00 81.56 77 CYS A O 1
ATOM 596 N N . ASP A 1 78 ? -8.069 -18.151 2.259 1.00 78.00 78 ASP A N 1
ATOM 597 C CA . ASP A 1 78 ? -8.039 -18.496 0.840 1.00 78.00 78 ASP A CA 1
ATOM 598 C C . ASP A 1 78 ? -7.584 -17.326 -0.052 1.00 78.00 78 ASP A C 1
ATOM 600 O O . ASP A 1 78 ? -7.631 -17.438 -1.276 1.00 78.00 78 ASP A O 1
ATOM 604 N N . TYR A 1 79 ? -7.121 -16.226 0.555 1.00 79.75 79 TYR A N 1
ATOM 605 C CA . TYR A 1 79 ? -6.579 -15.050 -0.128 1.00 79.75 79 TYR A CA 1
ATOM 606 C C . TYR A 1 79 ? -5.090 -15.223 -0.451 1.00 79.75 79 TYR A C 1
ATOM 608 O O . TYR A 1 79 ? -4.321 -15.683 0.393 1.00 79.75 79 TYR A O 1
ATOM 616 N N . GLN A 1 80 ? -4.676 -14.811 -1.649 1.00 79.88 80 GLN A N 1
ATOM 617 C CA . GLN A 1 80 ? -3.270 -14.811 -2.076 1.00 79.88 80 GLN A CA 1
ATOM 618 C C . GLN A 1 80 ? -2.557 -13.513 -1.689 1.00 79.88 80 GLN A C 1
ATOM 620 O O . GLN A 1 80 ? -1.341 -13.504 -1.524 1.00 79.88 80 GLN A O 1
ATOM 625 N N . PHE A 1 81 ? -3.310 -12.432 -1.493 1.00 80.75 81 PHE A N 1
ATOM 626 C CA . PHE A 1 81 ? -2.782 -11.155 -1.034 1.00 80.75 81 PHE A CA 1
ATOM 627 C C . PHE A 1 81 ? -3.801 -10.451 -0.138 1.00 80.75 81 PHE A C 1
ATOM 629 O O . PHE A 1 81 ? -5.010 -10.499 -0.380 1.00 80.75 81 PHE A O 1
ATOM 636 N N . VAL A 1 82 ? -3.298 -9.809 0.913 1.00 80.69 82 VAL A N 1
ATOM 637 C CA . VAL A 1 82 ? -4.102 -9.039 1.860 1.00 80.69 82 VAL A CA 1
ATOM 638 C C . VAL A 1 82 ? -3.441 -7.686 2.064 1.00 80.69 82 VAL A C 1
ATOM 640 O O . VAL A 1 82 ? -2.297 -7.625 2.511 1.00 80.69 82 VAL A O 1
ATOM 643 N N . GLU A 1 83 ? -4.179 -6.614 1.805 1.00 82.12 83 GLU A N 1
ATOM 644 C CA . GLU A 1 83 ? -3.780 -5.269 2.208 1.00 82.12 83 GLU A CA 1
ATOM 645 C C . GLU A 1 83 ? -4.409 -4.945 3.561 1.00 82.12 83 GLU A C 1
ATOM 647 O O . GLU A 1 83 ? -5.615 -5.102 3.767 1.00 82.12 83 GLU A O 1
ATOM 652 N N . VAL A 1 84 ? -3.581 -4.512 4.507 1.00 83.12 84 VAL A N 1
ATOM 653 C CA . VAL A 1 84 ? -4.003 -4.229 5.877 1.00 83.12 84 VAL A CA 1
ATOM 654 C C . VAL A 1 84 ? -3.805 -2.755 6.173 1.00 83.12 84 VAL A C 1
ATOM 656 O O . VAL A 1 84 ? -2.709 -2.221 6.030 1.00 83.12 84 VAL A O 1
ATOM 659 N N . MET A 1 85 ? -4.849 -2.129 6.699 1.00 83.94 85 MET A N 1
ATOM 660 C CA . MET A 1 85 ? -4.820 -0.766 7.206 1.00 83.94 85 MET A CA 1
ATOM 661 C C . MET A 1 85 ? -5.209 -0.733 8.674 1.00 83.94 85 MET A C 1
ATOM 663 O O . MET A 1 85 ? -6.204 -1.328 9.088 1.00 83.94 85 MET A O 1
ATOM 667 N N . ALA A 1 86 ? -4.438 -0.002 9.477 1.00 83.75 86 ALA A N 1
ATOM 668 C CA . ALA A 1 86 ? -4.686 0.101 10.912 1.00 83.75 86 ALA A CA 1
ATOM 669 C C . ALA A 1 86 ? -5.960 0.899 11.236 1.00 83.75 86 ALA A C 1
ATOM 671 O O . ALA A 1 86 ? -6.673 0.561 12.181 1.00 83.75 86 ALA A O 1
ATOM 672 N N . CYS A 1 87 ? -6.257 1.937 10.451 1.00 82.69 87 CYS A N 1
ATOM 673 C CA . CYS A 1 87 ? -7.405 2.814 10.658 1.00 82.69 87 CYS A CA 1
ATOM 674 C C . CYS A 1 87 ? -8.654 2.295 9.919 1.00 82.69 87 CYS A C 1
ATOM 676 O O . CYS A 1 87 ? -8.546 1.820 8.783 1.00 82.69 87 CYS A O 1
ATOM 678 N N . PRO A 1 88 ? -9.856 2.402 10.521 1.00 79.94 88 PRO A N 1
ATOM 679 C CA . PRO A 1 88 ? -11.109 2.220 9.787 1.00 79.94 88 PRO A CA 1
ATOM 680 C C . PRO A 1 88 ? -11.171 3.222 8.632 1.00 79.94 88 PRO A C 1
ATOM 682 O O . PRO A 1 88 ? -10.838 4.376 8.861 1.00 79.94 88 PRO A O 1
ATOM 685 N N . SER A 1 89 ? -11.597 2.821 7.432 1.00 77.62 89 SER A N 1
ATOM 686 C CA . SER A 1 89 ? -11.571 3.684 6.229 1.00 77.62 89 SER A CA 1
ATOM 687 C C . SER A 1 89 ? -10.167 4.158 5.804 1.00 77.62 89 SER A C 1
ATOM 689 O O . SER A 1 89 ? -10.026 5.146 5.090 1.00 77.62 89 SER A O 1
ATOM 691 N N . GLY A 1 90 ? -9.113 3.478 6.267 1.00 80.38 90 GLY A N 1
ATOM 692 C CA . GLY A 1 90 ? -7.744 3.719 5.831 1.00 80.38 90 GLY A CA 1
ATOM 693 C C . GLY A 1 90 ? -7.168 5.072 6.241 1.00 80.38 90 GLY A C 1
ATOM 694 O O . GLY A 1 90 ? -7.533 5.648 7.268 1.00 80.38 90 GLY A O 1
ATOM 695 N N . CYS A 1 91 ? -6.211 5.559 5.452 1.00 84.75 91 CYS A N 1
ATOM 696 C CA . CYS A 1 91 ? -5.390 6.725 5.790 1.00 84.75 91 CYS A CA 1
ATOM 697 C C . CYS A 1 91 ? -6.193 8.031 5.920 1.00 84.75 91 CYS A C 1
ATOM 699 O O . CYS A 1 91 ? -5.821 8.890 6.716 1.00 84.75 91 CYS A O 1
ATOM 701 N N . MET A 1 92 ? -7.330 8.158 5.225 1.00 84.69 92 MET A N 1
ATOM 702 C CA . MET A 1 92 ? -8.204 9.344 5.303 1.00 84.69 92 MET A CA 1
ATOM 703 C C . MET A 1 92 ? -8.847 9.552 6.672 1.00 84.69 92 MET A C 1
ATOM 705 O O . MET A 1 92 ? -9.318 10.646 6.978 1.00 84.69 92 MET A O 1
ATOM 709 N N . ASN A 1 93 ? -8.839 8.512 7.500 1.00 85.94 93 ASN A N 1
ATOM 710 C CA . ASN A 1 93 ? -9.287 8.530 8.884 1.00 85.94 93 ASN A CA 1
ATOM 711 C C . ASN A 1 93 ? -8.115 8.281 9.858 1.00 85.94 93 ASN A C 1
ATOM 713 O O . ASN A 1 93 ? -8.290 7.752 10.958 1.00 85.94 93 ASN A O 1
ATOM 717 N N . GLY A 1 94 ? -6.889 8.593 9.428 1.00 87.50 94 GLY A N 1
ATOM 718 C CA . GLY A 1 94 ? -5.691 8.509 10.254 1.00 87.50 94 GLY A CA 1
ATOM 719 C C . GLY A 1 94 ? -5.715 9.511 11.409 1.00 87.50 94 GLY A C 1
ATOM 720 O O . GLY A 1 94 ? -6.295 10.589 11.308 1.00 87.50 94 GLY A O 1
ATOM 721 N N . GLY A 1 95 ? -5.026 9.190 12.508 1.00 88.69 95 GLY A N 1
ATOM 722 C CA . GLY A 1 95 ? -4.985 10.052 13.701 1.00 88.69 95 GLY A CA 1
ATOM 723 C C . GLY A 1 95 ? -4.345 11.432 13.485 1.00 88.69 95 GLY A C 1
ATOM 724 O O . GLY A 1 95 ? -4.525 12.314 14.318 1.00 88.69 95 GLY A O 1
ATOM 725 N N . GLY A 1 96 ? -3.620 11.622 12.377 1.00 89.56 96 GLY A N 1
ATOM 726 C CA . GLY A 1 96 ? -3.026 12.902 11.976 1.00 89.56 96 GLY A CA 1
ATOM 727 C C . GLY A 1 96 ? -3.913 13.779 11.086 1.00 89.56 96 GLY A C 1
ATOM 728 O O . GLY A 1 96 ? -3.466 14.840 10.663 1.00 89.56 96 GLY A O 1
ATOM 729 N N . GLN A 1 97 ? -5.140 13.354 10.771 1.00 88.56 97 GLN A N 1
ATOM 730 C CA . GLN A 1 97 ? -6.038 14.102 9.891 1.00 88.56 97 GLN A CA 1
ATOM 731 C C . GLN A 1 97 ? -6.648 15.332 10.576 1.00 88.56 97 GLN A C 1
ATOM 733 O O . GLN A 1 97 ? -6.756 15.413 11.803 1.00 88.56 97 GLN A O 1
ATOM 738 N N . ILE A 1 98 ? -7.099 16.287 9.756 1.00 89.31 98 ILE A N 1
ATOM 739 C CA . ILE A 1 98 ? -7.860 17.453 10.219 1.00 89.31 98 ILE A CA 1
ATOM 740 C C . ILE A 1 98 ? -9.122 16.962 10.939 1.00 89.31 98 ILE A C 1
ATOM 742 O O . ILE A 1 98 ? -9.786 16.029 10.489 1.00 89.31 98 ILE A O 1
ATOM 746 N N . LYS A 1 99 ? -9.459 17.584 12.072 1.00 90.50 99 LYS A N 1
ATOM 747 C CA . LYS A 1 99 ? -10.662 17.222 12.831 1.00 90.50 99 LYS A CA 1
ATOM 748 C C . LYS A 1 99 ? -11.934 17.718 12.126 1.00 90.50 99 LYS A C 1
ATOM 750 O O . LYS A 1 99 ? -11.894 18.773 11.491 1.00 90.50 99 LYS A O 1
ATOM 755 N N . PRO A 1 100 ? -13.072 17.013 12.273 1.00 92.81 100 PRO A N 1
ATOM 756 C CA . PRO A 1 100 ? -14.353 17.490 11.762 1.00 92.81 100 PRO A CA 1
ATOM 757 C C . PRO A 1 100 ? -14.697 18.877 12.303 1.00 92.81 100 PRO A C 1
ATOM 759 O O . PRO A 1 100 ? -14.427 19.188 13.468 1.00 92.81 100 PRO A O 1
ATOM 762 N N . LYS A 1 101 ? -15.308 19.707 11.455 1.00 93.94 101 LYS A N 1
ATOM 763 C CA . LYS A 1 101 ? -15.843 21.007 11.875 1.00 93.94 101 LYS A CA 1
ATOM 764 C C . LYS A 1 101 ? -17.005 20.807 12.864 1.00 93.94 101 LYS A C 1
ATOM 766 O O . LYS A 1 101 ? -17.647 19.755 12.833 1.00 93.94 101 LYS A O 1
ATOM 771 N N . PRO A 1 102 ? -17.328 21.798 13.717 1.00 94.88 102 PRO A N 1
ATOM 772 C CA . PRO A 1 102 ? -18.526 21.733 14.552 1.00 94.88 102 PRO A CA 1
ATOM 773 C C . PRO A 1 102 ? -19.771 21.422 13.707 1.00 94.88 102 PRO A C 1
ATOM 775 O O . PRO A 1 102 ? -20.013 22.081 12.700 1.00 94.88 102 PRO A O 1
ATOM 778 N N . GLY A 1 103 ? -20.530 20.394 14.095 1.00 94.19 103 GLY A N 1
ATOM 779 C CA . GLY A 1 103 ? -21.714 19.930 13.360 1.00 94.19 103 GLY A CA 1
ATOM 780 C C . GLY A 1 103 ? -21.443 18.967 12.195 1.00 94.19 103 GLY A C 1
ATOM 781 O O . GLY A 1 103 ? -22.394 18.418 11.654 1.00 94.19 103 GLY A O 1
ATOM 782 N N . GLN A 1 104 ? -20.182 18.711 11.834 1.00 94.88 104 GLN A N 1
ATOM 783 C CA . GLN A 1 104 ? -19.807 17.728 10.815 1.00 94.88 104 GLN A CA 1
ATOM 784 C C . GLN A 1 104 ? -19.463 16.386 11.467 1.00 94.88 104 GLN A C 1
ATOM 786 O O . GLN A 1 104 ? -18.648 16.313 12.391 1.00 94.88 104 GLN A O 1
ATOM 791 N N . SER A 1 105 ? -20.030 15.295 10.963 1.00 93.44 105 SER A N 1
ATOM 792 C CA . SER A 1 105 ? -19.655 13.954 11.404 1.00 93.44 105 SER A CA 1
ATOM 793 C C . SER A 1 105 ? -18.302 13.517 10.811 1.00 93.44 105 SER A C 1
ATOM 795 O O . SER A 1 105 ? -17.946 13.905 9.694 1.00 93.44 105 SER A O 1
ATOM 797 N N . PRO A 1 106 ? -17.551 12.626 11.490 1.00 89.50 106 PRO A N 1
ATOM 798 C CA . PRO A 1 106 ? -16.329 12.042 10.930 1.00 89.50 106 PRO A CA 1
ATOM 799 C C . PRO A 1 106 ? -16.547 11.354 9.577 1.00 89.50 106 PRO A C 1
ATOM 801 O O . PRO A 1 106 ? -15.698 11.421 8.695 1.00 89.50 106 PRO A O 1
ATOM 804 N N . LYS A 1 107 ? -17.710 10.717 9.387 1.00 89.25 107 LYS A N 1
ATOM 805 C CA . LYS A 1 107 ? -18.058 10.031 8.137 1.00 89.25 107 LYS A CA 1
ATOM 806 C C . LYS A 1 107 ? -18.222 11.014 6.976 1.00 89.25 107 LYS A C 1
ATOM 808 O O . LYS A 1 107 ? -17.768 10.723 5.874 1.00 89.25 107 LYS A O 1
ATOM 813 N N . GLU A 1 108 ? -18.866 12.153 7.218 1.00 92.56 108 GLU A N 1
ATOM 814 C CA . GLU A 1 108 ? -19.012 13.206 6.208 1.00 92.56 108 GLU A CA 1
ATOM 815 C C . GLU A 1 108 ? -17.657 13.792 5.838 1.00 92.56 108 GLU A C 1
ATOM 817 O O . GLU A 1 108 ? -17.379 13.949 4.654 1.00 92.56 108 GLU A O 1
ATOM 822 N N . LEU A 1 109 ? -16.790 14.037 6.826 1.00 91.56 109 LEU A N 1
ATOM 823 C CA . LEU A 1 109 ? -15.435 14.511 6.559 1.00 91.56 109 LEU A CA 1
ATOM 824 C C . LEU A 1 109 ? -14.655 13.538 5.668 1.00 91.56 109 LEU A C 1
ATOM 826 O O . LEU A 1 109 ? -14.092 13.971 4.667 1.00 91.56 109 LEU A O 1
ATOM 830 N N . ILE A 1 110 ? -14.647 12.241 5.994 1.00 89.06 110 ILE A N 1
ATOM 831 C CA . ILE A 1 110 ? -13.951 11.222 5.190 1.00 89.06 110 ILE A CA 1
ATOM 832 C C . ILE A 1 110 ? -14.459 11.241 3.745 1.00 89.06 110 ILE A C 1
ATOM 834 O O . ILE A 1 110 ? -13.652 11.307 2.824 1.00 89.06 110 ILE A O 1
ATOM 838 N N . LYS A 1 111 ? -15.782 11.272 3.543 1.00 88.88 111 LYS A N 1
ATOM 839 C CA . LYS A 1 111 ? -16.377 11.307 2.201 1.00 88.88 111 LYS A CA 1
ATOM 840 C C . LYS A 1 111 ? -15.985 12.568 1.426 1.00 88.88 111 LYS A C 1
ATOM 842 O O . LYS A 1 111 ? -15.696 12.495 0.233 1.00 88.88 111 LYS A O 1
ATOM 847 N N . THR A 1 112 ? -15.962 13.725 2.088 1.00 91.00 112 THR A N 1
ATOM 848 C CA . THR A 1 112 ? -15.496 14.976 1.476 1.00 91.00 112 THR A CA 1
ATOM 849 C C . THR A 1 112 ? -14.028 14.876 1.073 1.00 91.00 112 THR A C 1
ATOM 851 O O . THR A 1 112 ? -13.688 15.222 -0.052 1.00 91.00 112 THR A O 1
ATOM 854 N N . LEU A 1 113 ? -13.164 14.366 1.954 1.00 87.88 113 LEU A N 1
ATOM 855 C CA . LEU A 1 113 ? -11.743 14.193 1.658 1.00 87.88 113 LEU A CA 1
ATOM 856 C C . LEU A 1 113 ? -11.523 13.216 0.496 1.00 87.88 113 LEU A C 1
ATOM 858 O O . LEU A 1 113 ? -10.697 13.481 -0.369 1.00 87.88 113 LEU A O 1
ATOM 862 N N . GLU A 1 114 ? -12.259 12.103 0.459 1.00 85.25 114 GLU A N 1
ATOM 863 C CA . GLU A 1 114 ? -12.212 11.134 -0.643 1.00 85.25 114 GLU A CA 1
ATOM 864 C C . GLU A 1 114 ? -12.614 11.773 -1.970 1.00 85.25 114 GLU A C 1
ATOM 866 O O . GLU A 1 114 ? -11.930 11.576 -2.969 1.00 85.25 114 GLU A O 1
ATOM 871 N N . THR A 1 115 ? -13.678 12.578 -1.964 1.00 87.88 115 THR A N 1
ATOM 872 C CA . THR A 1 115 ? -14.145 13.305 -3.153 1.00 87.88 115 THR A CA 1
ATOM 873 C C . THR A 1 115 ? -13.064 14.259 -3.654 1.00 87.88 115 THR A C 1
ATOM 875 O O . THR A 1 115 ? -12.661 14.171 -4.807 1.00 87.88 115 THR A O 1
ATOM 878 N N . ILE A 1 116 ? -12.509 15.086 -2.761 1.00 88.12 116 ILE A N 1
ATOM 879 C CA . ILE A 1 116 ? -11.421 16.013 -3.098 1.00 88.12 116 ILE A CA 1
ATOM 880 C C . ILE A 1 116 ? -10.219 15.249 -3.663 1.00 88.12 116 ILE A C 1
ATOM 882 O O . ILE A 1 116 ? -9.647 15.667 -4.664 1.00 88.12 116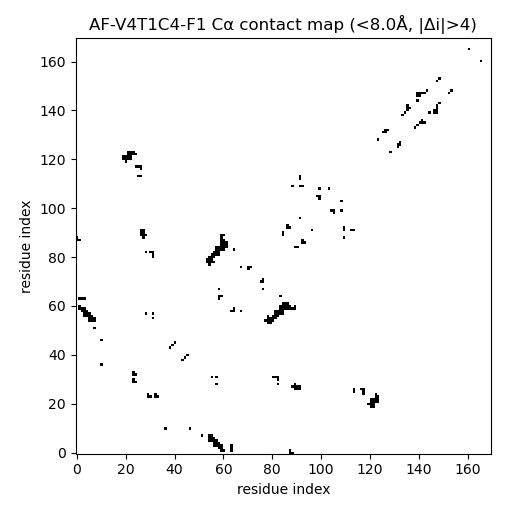 ILE A O 1
ATOM 886 N N . TYR A 1 117 ? -9.831 14.129 -3.050 1.00 83.62 117 TYR A N 1
ATOM 887 C CA . TYR A 1 117 ? -8.711 13.325 -3.536 1.00 83.62 117 TYR A CA 1
ATOM 888 C C . TYR A 1 117 ? -8.965 12.813 -4.957 1.00 83.62 117 TYR A C 1
ATOM 890 O O . TYR A 1 117 ? -8.115 12.990 -5.820 1.00 83.62 117 TYR A O 1
ATOM 898 N N . LEU A 1 118 ? -10.136 12.228 -5.218 1.00 81.06 118 LEU A N 1
ATOM 899 C CA . LEU A 1 118 ? -10.480 11.680 -6.534 1.00 81.06 118 LEU A CA 1
ATOM 900 C C . LEU A 1 118 ? -10.620 12.759 -7.616 1.00 81.06 118 LEU A C 1
ATOM 902 O O . LEU A 1 118 ? -10.327 12.491 -8.776 1.00 81.06 118 LEU A O 1
ATOM 906 N N . GLU A 1 119 ? -11.049 13.965 -7.249 1.00 86.06 119 GLU A N 1
ATOM 907 C CA . GLU A 1 119 ? -11.152 15.097 -8.175 1.00 86.06 119 GLU A CA 1
ATOM 908 C C . GLU A 1 119 ? -9.788 15.715 -8.511 1.00 86.06 119 GLU A C 1
ATOM 910 O O . GLU A 1 119 ? -9.599 16.220 -9.614 1.00 86.06 119 GLU A O 1
ATOM 915 N N . ASN A 1 120 ? -8.839 15.692 -7.569 1.00 84.81 120 ASN A N 1
ATOM 916 C CA . ASN A 1 120 ? -7.564 16.409 -7.699 1.00 84.81 120 ASN A CA 1
ATOM 917 C C . ASN A 1 120 ? -6.363 15.500 -7.999 1.00 84.81 120 ASN A C 1
ATOM 919 O O . ASN A 1 120 ? -5.287 15.999 -8.330 1.00 84.81 120 ASN A O 1
ATOM 923 N N . VAL A 1 121 ? -6.514 14.182 -7.867 1.00 79.38 121 VAL A N 1
ATOM 924 C CA . VAL A 1 121 ? -5.445 13.208 -8.109 1.00 79.38 121 VAL A CA 1
ATOM 925 C C . VAL A 1 121 ? -5.816 12.341 -9.299 1.00 79.38 121 VAL A C 1
ATOM 927 O O . VAL A 1 121 ? -6.771 11.567 -9.260 1.00 79.38 121 VAL A O 1
ATOM 930 N N . MET A 1 122 ? -5.022 12.445 -10.361 1.00 73.75 122 MET A N 1
ATOM 931 C CA . MET A 1 122 ? -5.196 11.607 -11.535 1.00 73.75 122 MET A CA 1
ATOM 932 C C . MET A 1 122 ? -4.652 10.211 -11.265 1.00 73.75 122 MET A C 1
ATOM 934 O O . MET A 1 122 ? -3.542 10.025 -10.758 1.00 73.75 122 MET A O 1
ATOM 938 N N . VAL A 1 123 ? -5.431 9.207 -11.654 1.00 72.31 123 VAL A N 1
ATOM 939 C CA . VAL A 1 123 ? -4.962 7.826 -11.628 1.00 72.31 123 VAL A CA 1
ATOM 940 C C . VAL A 1 123 ? -3.891 7.665 -12.697 1.00 72.31 123 VAL A C 1
ATOM 942 O O . VAL A 1 123 ? -4.142 7.938 -13.870 1.00 72.31 123 VAL A O 1
ATOM 945 N N . ALA A 1 124 ? -2.712 7.184 -12.313 1.00 72.56 124 ALA A N 1
ATOM 946 C CA . ALA A 1 124 ? -1.678 6.842 -13.279 1.00 72.56 124 ALA A CA 1
ATOM 947 C C . ALA A 1 124 ? -1.096 5.464 -13.053 1.00 72.56 124 ALA A C 1
ATOM 949 O O . ALA A 1 124 ? -0.952 4.978 -11.934 1.00 72.56 124 ALA A O 1
ATOM 950 N N . ASN A 1 125 ? -0.711 4.856 -14.170 1.00 74.81 125 ASN A N 1
ATOM 951 C CA . ASN A 1 125 ? 0.047 3.627 -14.154 1.00 74.81 125 ASN A CA 1
ATOM 952 C C . ASN A 1 125 ? 1.498 3.941 -13.728 1.00 74.81 125 ASN A C 1
ATOM 954 O O . ASN A 1 125 ? 2.202 4.621 -14.486 1.00 74.81 125 ASN A O 1
ATOM 958 N N . PRO A 1 126 ? 1.970 3.440 -12.568 1.00 76.06 126 PRO A N 1
ATOM 959 C CA . PRO A 1 126 ? 3.320 3.721 -12.081 1.00 76.06 126 PRO A CA 1
ATOM 960 C C . PRO A 1 126 ? 4.411 3.209 -13.030 1.00 76.06 126 PRO A C 1
ATOM 962 O O . PRO A 1 126 ? 5.468 3.824 -13.118 1.00 76.06 126 PRO A O 1
ATOM 965 N N . PHE A 1 127 ? 4.147 2.150 -13.804 1.00 79.19 127 PHE A N 1
ATOM 966 C CA . PHE A 1 127 ? 5.091 1.608 -14.789 1.00 79.19 127 PHE A CA 1
ATOM 967 C C . PHE A 1 127 ? 5.251 2.494 -16.026 1.00 79.19 127 PHE A C 1
ATOM 969 O O . PHE A 1 127 ? 6.250 2.396 -16.731 1.00 79.19 127 PHE A O 1
ATOM 976 N N . LYS A 1 128 ? 4.278 3.372 -16.297 1.00 83.44 128 LYS A N 1
ATOM 977 C CA . LYS A 1 128 ? 4.363 4.351 -17.387 1.00 83.44 128 LYS A CA 1
ATOM 978 C C . LYS A 1 128 ? 4.977 5.681 -16.933 1.00 83.44 128 LYS A C 1
ATOM 980 O O . LYS A 1 128 ? 5.152 6.563 -17.766 1.00 83.44 128 LYS A O 1
ATOM 985 N N . ASN A 1 129 ? 5.268 5.847 -15.638 1.00 84.62 129 ASN A N 1
ATOM 986 C CA . ASN A 1 129 ? 5.765 7.108 -15.094 1.00 84.62 129 ASN A CA 1
ATOM 987 C C . ASN A 1 129 ? 7.210 7.363 -15.549 1.00 84.62 129 ASN A C 1
ATOM 989 O O . ASN A 1 129 ? 8.098 6.599 -15.163 1.00 84.62 129 ASN A O 1
ATOM 993 N N . PRO A 1 130 ? 7.472 8.431 -16.331 1.00 88.56 130 PRO A N 1
ATOM 994 C CA . PRO A 1 130 ? 8.800 8.687 -16.878 1.00 88.56 130 PRO A CA 1
ATOM 995 C C . PRO A 1 130 ? 9.842 8.959 -15.791 1.00 88.56 130 PRO A C 1
ATOM 997 O O . PRO A 1 130 ? 10.988 8.568 -15.968 1.00 88.56 130 PRO A O 1
ATOM 1000 N N . LEU A 1 131 ? 9.451 9.550 -14.655 1.00 89.69 131 LEU A N 1
ATOM 1001 C CA . LEU A 1 131 ? 10.357 9.801 -13.527 1.00 89.69 131 LEU A CA 1
ATOM 1002 C C . LEU A 1 131 ? 10.737 8.506 -12.809 1.00 89.69 131 LEU A C 1
ATOM 1004 O O . LEU A 1 131 ? 11.875 8.326 -12.388 1.00 89.69 131 LEU A O 1
ATOM 1008 N N . VAL A 1 132 ? 9.780 7.587 -12.664 1.00 89.94 132 VAL A N 1
ATOM 1009 C CA . VAL A 1 132 ? 10.067 6.264 -12.095 1.00 89.94 132 VAL A CA 1
ATOM 1010 C C . VAL A 1 132 ? 10.957 5.485 -13.056 1.00 89.94 132 VAL A C 1
ATOM 1012 O O . VAL A 1 132 ? 11.938 4.886 -12.627 1.00 89.94 132 VAL A O 1
ATOM 1015 N N . LYS A 1 133 ? 10.661 5.536 -14.360 1.00 90.12 133 LYS A N 1
ATOM 1016 C CA . LYS A 1 133 ? 11.476 4.890 -15.389 1.00 90.12 133 LYS A CA 1
ATOM 1017 C C . LYS A 1 133 ? 12.913 5.420 -15.390 1.00 90.12 133 LYS A C 1
ATOM 1019 O O . LYS A 1 133 ? 13.831 4.611 -15.351 1.00 90.12 133 LYS A O 1
ATOM 1024 N N . SER A 1 134 ? 13.110 6.740 -15.368 1.00 92.75 134 SER A N 1
ATOM 1025 C CA . SER A 1 134 ? 14.450 7.337 -15.336 1.00 92.75 134 SER A CA 1
ATOM 1026 C C . SER A 1 134 ? 15.207 6.967 -14.061 1.00 92.75 134 SER A C 1
ATOM 1028 O O . SER A 1 134 ? 16.381 6.625 -14.127 1.00 92.75 134 SER A O 1
ATOM 1030 N N . LEU A 1 135 ? 14.533 6.926 -12.905 1.00 94.19 135 LEU A N 1
ATOM 1031 C CA . LEU A 1 135 ? 15.137 6.470 -11.649 1.00 94.19 135 LEU A CA 1
ATOM 1032 C C . LEU A 1 135 ? 15.676 5.031 -11.745 1.00 94.19 135 LEU A C 1
ATOM 1034 O O . LEU A 1 135 ? 16.744 4.737 -11.202 1.00 94.19 135 LEU A O 1
ATOM 1038 N N . TYR A 1 136 ? 14.951 4.139 -12.423 1.00 94.62 136 TYR A N 1
ATOM 1039 C CA . TYR A 1 136 ? 15.419 2.780 -12.694 1.00 94.62 136 TYR A CA 1
ATOM 1040 C C . TYR A 1 136 ? 16.577 2.770 -13.692 1.00 94.62 136 TYR A C 1
ATOM 1042 O O . TYR A 1 136 ? 17.664 2.313 -13.337 1.00 94.62 136 TYR A O 1
ATOM 1050 N N . ASP A 1 137 ? 16.390 3.357 -14.871 1.00 93.69 137 ASP A N 1
ATOM 1051 C CA . ASP A 1 137 ? 17.387 3.351 -15.946 1.00 93.69 137 ASP A CA 1
ATOM 1052 C C . ASP A 1 137 ? 18.732 3.973 -15.518 1.00 93.69 137 ASP A C 1
ATOM 1054 O O . ASP A 1 137 ? 19.795 3.467 -15.878 1.00 93.69 137 ASP A O 1
ATOM 1058 N N . GLU A 1 138 ? 18.699 5.056 -14.737 1.00 96.62 138 GLU A N 1
ATOM 1059 C CA . GLU A 1 138 ? 19.893 5.817 -14.350 1.00 96.62 138 GLU A CA 1
ATOM 1060 C C . GLU A 1 138 ? 20.536 5.317 -13.052 1.00 96.62 138 GLU A C 1
ATOM 1062 O O . GLU A 1 138 ? 21.750 5.454 -12.871 1.00 96.62 138 GLU A O 1
ATOM 1067 N N . TRP A 1 139 ? 19.752 4.755 -12.122 1.00 96.69 139 TRP A N 1
ATOM 1068 C CA . TRP A 1 139 ? 20.259 4.437 -10.786 1.00 96.69 139 TRP A CA 1
ATOM 1069 C C . TRP A 1 139 ? 19.862 3.065 -10.246 1.00 96.69 139 TRP A C 1
ATOM 1071 O O . TRP A 1 139 ? 20.758 2.328 -9.834 1.00 96.69 139 TRP A O 1
ATOM 1081 N N . LEU A 1 140 ? 18.581 2.694 -10.197 1.00 95.69 140 LEU A N 1
ATOM 1082 C CA . LEU A 1 140 ? 18.154 1.440 -9.545 1.00 95.69 140 LEU A CA 1
ATOM 1083 C C . LEU A 1 140 ? 18.371 0.175 -10.395 1.00 95.69 140 LEU A C 1
ATOM 1085 O O . LEU A 1 140 ? 18.272 -0.933 -9.862 1.00 95.69 140 LEU A O 1
ATOM 1089 N N . GLU A 1 141 ? 18.727 0.332 -11.670 1.00 93.69 141 GLU A N 1
ATOM 1090 C CA . GLU A 1 141 ? 18.813 -0.716 -12.693 1.00 93.69 141 GLU A CA 1
ATOM 1091 C C . GLU A 1 141 ? 17.416 -1.231 -13.074 1.00 93.69 141 GLU A C 1
ATOM 1093 O O . GLU A 1 141 ? 16.616 -0.499 -13.642 1.00 93.69 141 GLU A O 1
ATOM 1098 N N . GLN A 1 142 ? 17.090 -2.484 -12.757 1.00 90.44 142 GLN A N 1
ATOM 1099 C CA . GLN A 1 142 ? 15.796 -3.090 -13.062 1.00 90.44 142 GLN A CA 1
ATOM 1100 C C . GLN A 1 142 ? 15.045 -3.473 -11.779 1.00 90.44 142 GLN A C 1
ATOM 1102 O O . GLN A 1 142 ? 15.686 -3.821 -10.779 1.00 90.44 142 GLN A O 1
ATOM 1107 N N . PRO A 1 143 ? 13.698 -3.485 -11.791 1.00 89.62 143 PRO A N 1
ATOM 1108 C CA . PRO A 1 143 ? 12.908 -3.991 -10.675 1.00 89.62 143 PRO A CA 1
ATOM 1109 C C . PRO A 1 143 ? 13.384 -5.378 -10.224 1.00 89.62 143 PRO A C 1
ATOM 1111 O O . PRO A 1 143 ? 13.586 -6.281 -11.034 1.00 89.62 143 PRO A O 1
ATOM 1114 N N . GLY A 1 144 ? 13.588 -5.548 -8.917 1.00 87.81 144 GLY A N 1
ATOM 1115 C CA . GLY A 1 144 ? 14.063 -6.807 -8.339 1.00 87.81 144 GLY A CA 1
ATOM 1116 C C . GLY A 1 144 ? 15.571 -7.069 -8.457 1.00 87.81 144 GLY A C 1
ATOM 1117 O O . GLY A 1 144 ? 16.014 -8.121 -7.991 1.00 87.81 144 GLY A O 1
ATOM 1118 N N . SER A 1 145 ? 16.371 -6.147 -9.011 1.00 94.19 145 SER A N 1
ATOM 1119 C CA . SER A 1 145 ? 17.839 -6.216 -8.931 1.00 94.19 145 SER A CA 1
ATOM 1120 C C . SER A 1 145 ? 18.322 -6.210 -7.475 1.00 94.19 145 SER A C 1
ATOM 1122 O O . SER A 1 145 ? 17.630 -5.719 -6.579 1.00 94.19 145 SER A O 1
ATOM 1124 N N . GLU A 1 146 ? 19.533 -6.709 -7.215 1.00 96.19 146 GLU A N 1
ATOM 1125 C CA . GLU A 1 146 ? 20.129 -6.639 -5.871 1.00 96.19 146 GLU A CA 1
ATOM 1126 C C . GLU A 1 146 ? 20.284 -5.190 -5.393 1.00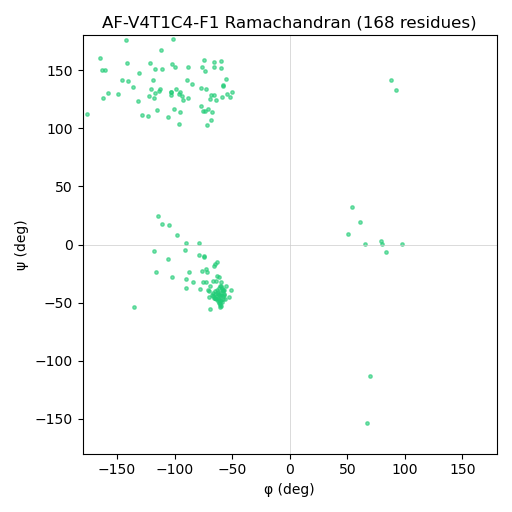 96.19 146 GLU A C 1
ATOM 1128 O O . GLU A 1 146 ? 20.051 -4.885 -4.221 1.00 96.19 146 GLU A O 1
ATOM 1133 N N . LYS A 1 147 ? 20.590 -4.267 -6.312 1.00 95.81 147 LYS A N 1
ATOM 1134 C CA . LYS A 1 147 ? 20.649 -2.835 -6.015 1.00 95.81 147 LYS A CA 1
ATOM 1135 C C . LYS A 1 147 ? 19.282 -2.285 -5.614 1.00 95.81 147 LYS A C 1
ATOM 1137 O O . LYS A 1 147 ? 19.203 -1.581 -4.609 1.00 95.81 147 LYS A O 1
ATOM 1142 N N . THR A 1 148 ? 18.216 -2.642 -6.329 1.00 96.00 148 THR A N 1
ATOM 1143 C CA . THR A 1 148 ? 16.839 -2.275 -5.969 1.00 96.00 148 THR A CA 1
ATOM 1144 C C . THR A 1 148 ? 16.483 -2.839 -4.596 1.00 96.00 148 THR A C 1
ATOM 1146 O O . THR A 1 148 ? 16.155 -2.073 -3.691 1.00 96.00 148 THR A O 1
ATOM 1149 N N . LYS A 1 149 ? 16.647 -4.151 -4.379 1.00 94.75 149 LYS A N 1
ATOM 1150 C CA . LYS A 1 149 ? 16.355 -4.797 -3.087 1.00 94.75 149 LYS A CA 1
ATOM 1151 C C . LYS A 1 149 ? 17.064 -4.095 -1.931 1.00 94.75 149 LYS A C 1
ATOM 1153 O O . LYS A 1 149 ? 16.440 -3.787 -0.924 1.00 94.75 149 LYS A O 1
ATOM 1158 N N . LYS A 1 150 ? 18.347 -3.775 -2.099 1.00 96.38 150 LYS A N 1
ATOM 1159 C CA . LYS A 1 150 ? 19.148 -3.105 -1.071 1.00 96.38 150 LYS A CA 1
ATOM 1160 C C . LYS A 1 150 ? 18.606 -1.727 -0.666 1.00 96.38 150 LYS A C 1
ATOM 1162 O O . LYS A 1 150 ? 18.757 -1.359 0.494 1.00 96.38 150 LYS A O 1
ATOM 1167 N N . HIS A 1 151 ? 18.043 -0.954 -1.596 1.00 96.00 151 HIS A N 1
ATOM 1168 C CA . HIS A 1 151 ? 17.666 0.443 -1.335 1.00 96.00 151 HIS A CA 1
ATOM 1169 C C . HIS A 1 151 ? 16.170 0.654 -1.102 1.00 96.00 151 HIS A C 1
ATOM 1171 O O . HIS A 1 151 ? 15.806 1.598 -0.406 1.00 96.00 151 HIS A O 1
ATOM 1177 N N . VAL A 1 152 ? 15.306 -0.185 -1.679 1.00 94.38 152 VAL A N 1
ATOM 1178 C CA . VAL A 1 152 ? 13.847 0.001 -1.604 1.00 94.38 152 VAL A CA 1
ATOM 1179 C C . VAL A 1 152 ? 13.112 -1.131 -0.890 1.00 94.38 152 VAL A C 1
ATOM 1181 O O . VAL A 1 152 ? 11.907 -1.011 -0.678 1.00 94.38 152 VAL A O 1
ATOM 1184 N N . HIS A 1 153 ? 13.787 -2.220 -0.498 1.00 93.56 153 HIS A N 1
ATOM 1185 C CA . HIS A 1 153 ? 13.172 -3.262 0.329 1.00 93.56 153 HIS A CA 1
ATOM 1186 C C . HIS A 1 153 ? 13.617 -3.151 1.785 1.00 93.56 153 HIS A C 1
ATOM 1188 O O . HIS A 1 153 ? 14.684 -2.637 2.115 1.00 93.56 153 HIS A O 1
ATOM 1194 N N . THR A 1 154 ? 12.774 -3.675 2.665 1.00 95.19 154 THR A N 1
ATOM 1195 C CA . THR A 1 154 ? 13.072 -3.843 4.082 1.00 95.19 154 THR A CA 1
ATOM 1196 C C . THR A 1 154 ? 12.487 -5.165 4.559 1.00 95.19 154 THR A C 1
ATOM 1198 O O . THR A 1 154 ? 11.536 -5.681 3.964 1.00 95.19 154 THR A O 1
ATOM 1201 N N . GLU A 1 155 ? 13.046 -5.707 5.633 1.00 92.81 155 GLU A N 1
ATOM 1202 C CA . GLU A 1 155 ? 12.539 -6.902 6.294 1.00 92.81 155 GLU A CA 1
ATOM 1203 C C . GLU A 1 155 ? 12.152 -6.576 7.731 1.00 92.81 155 GLU A C 1
ATOM 1205 O O . GLU A 1 155 ? 12.813 -5.807 8.432 1.00 92.81 155 GLU A O 1
ATOM 1210 N N . TYR A 1 156 ? 11.054 -7.177 8.177 1.00 89.75 156 TYR A N 1
ATOM 1211 C CA . TYR A 1 156 ? 10.592 -7.051 9.548 1.00 89.75 156 TYR A CA 1
ATOM 1212 C C . TYR A 1 156 ? 10.938 -8.322 10.307 1.00 89.75 156 TYR A C 1
ATOM 1214 O O . TYR A 1 156 ? 10.619 -9.430 9.875 1.00 89.75 156 TYR A O 1
ATOM 1222 N N . HIS A 1 157 ? 11.538 -8.157 11.480 1.00 89.25 157 HIS A N 1
ATOM 1223 C CA . HIS A 1 157 ? 11.833 -9.260 12.383 1.00 89.25 157 HIS A CA 1
ATOM 1224 C C . HIS A 1 157 ? 10.956 -9.169 13.637 1.00 89.25 157 HIS A C 1
ATOM 1226 O O . HIS A 1 157 ? 10.555 -8.070 14.036 1.00 89.25 157 HIS A O 1
ATOM 1232 N N . PRO A 1 158 ? 10.634 -10.306 14.281 1.00 87.00 158 PRO A N 1
ATOM 1233 C CA . PRO A 1 158 ? 9.914 -10.298 15.545 1.00 87.00 158 PRO A CA 1
ATOM 1234 C C . PRO A 1 158 ? 10.630 -9.423 16.576 1.00 87.00 158 PRO A C 1
ATOM 1236 O O . PRO A 1 158 ? 11.823 -9.591 16.825 1.00 87.00 158 PRO A O 1
ATOM 1239 N N . VAL A 1 159 ? 9.892 -8.516 17.218 1.00 83.19 159 VAL A N 1
ATOM 1240 C CA . VAL A 1 159 ? 10.429 -7.753 18.348 1.00 83.19 159 VAL A CA 1
ATOM 1241 C C . VAL A 1 159 ? 10.632 -8.717 19.515 1.00 83.19 159 VAL A C 1
ATOM 1243 O O . VAL A 1 159 ? 9.667 -9.167 20.140 1.00 83.19 159 VAL A O 1
ATOM 1246 N N . VAL A 1 160 ? 11.890 -9.041 19.815 1.00 80.12 160 VAL A N 1
ATOM 1247 C CA . VAL A 1 160 ? 12.252 -9.844 20.985 1.00 80.12 160 VAL A CA 1
ATOM 1248 C C . VAL A 1 160 ? 12.051 -8.971 22.221 1.00 80.12 160 VAL A C 1
ATOM 1250 O O . VAL A 1 160 ? 12.834 -8.066 22.498 1.00 80.12 160 VAL A O 1
ATOM 1253 N N . LYS A 1 161 ? 10.960 -9.195 22.961 1.00 69.38 161 LYS A N 1
ATOM 1254 C CA . LYS A 1 161 ? 10.756 -8.515 24.246 1.00 69.38 161 LYS A CA 1
ATOM 1255 C C . LYS A 1 161 ? 11.832 -8.988 25.221 1.00 69.38 161 LYS A C 1
ATOM 1257 O O . LYS A 1 161 ? 11.992 -10.192 25.400 1.00 69.38 161 LYS A O 1
ATOM 1262 N N . SER A 1 162 ? 12.537 -8.057 25.866 1.00 70.88 162 SER A N 1
ATOM 1263 C CA . SER A 1 162 ? 13.435 -8.415 26.967 1.00 70.88 162 SER A CA 1
ATOM 1264 C C . SER A 1 162 ? 12.641 -9.102 28.083 1.00 70.88 162 SER A C 1
ATOM 1266 O O . SER A 1 162 ? 11.453 -8.822 28.270 1.00 70.88 162 SER A O 1
ATOM 1268 N N . ILE A 1 163 ? 13.298 -9.974 28.851 1.00 67.88 163 ILE A N 1
ATOM 1269 C CA . ILE A 1 163 ? 12.702 -10.636 30.025 1.00 67.88 163 ILE A CA 1
ATOM 1270 C C . ILE A 1 163 ? 12.050 -9.595 30.954 1.00 67.88 163 ILE A C 1
ATOM 1272 O O . ILE A 1 163 ? 10.928 -9.777 31.419 1.00 67.88 163 ILE A O 1
ATOM 1276 N N . THR A 1 164 ? 12.684 -8.433 31.124 1.00 66.31 164 THR A N 1
ATOM 1277 C CA . THR A 1 164 ? 12.161 -7.302 31.907 1.00 66.31 164 THR A CA 1
ATOM 1278 C C . THR A 1 164 ? 10.837 -6.745 31.366 1.00 66.31 164 THR A C 1
ATOM 1280 O O . THR A 1 164 ? 9.962 -6.372 32.145 1.00 66.31 164 THR A O 1
ATOM 1283 N N . ALA A 1 165 ? 10.653 -6.695 30.043 1.00 61.06 165 ALA A N 1
ATOM 1284 C CA . ALA A 1 165 ? 9.409 -6.242 29.415 1.00 61.06 165 ALA A CA 1
ATOM 1285 C C . ALA A 1 165 ? 8.287 -7.294 29.479 1.00 61.06 165 ALA A C 1
ATOM 1287 O O . ALA A 1 165 ? 7.114 -6.938 29.394 1.00 61.06 165 ALA A O 1
ATOM 1288 N N . GLN A 1 166 ? 8.627 -8.578 29.625 1.00 57.69 166 GLN A N 1
ATOM 1289 C CA . GLN A 1 166 ? 7.648 -9.647 29.848 1.00 57.69 166 GLN A CA 1
ATOM 1290 C C . GLN A 1 166 ? 7.161 -9.671 31.303 1.00 57.69 166 GLN A C 1
ATOM 1292 O O . GLN A 1 166 ? 5.965 -9.831 31.531 1.00 57.69 166 GLN A O 1
ATOM 1297 N N . LEU A 1 167 ? 8.057 -9.426 32.265 1.00 62.53 167 LEU A N 1
ATOM 1298 C CA . LEU A 1 167 ? 7.744 -9.403 33.700 1.00 62.53 167 LEU A CA 1
ATOM 1299 C C . LEU A 1 167 ? 6.918 -8.183 34.142 1.00 62.53 167 LEU A C 1
ATOM 1301 O O . LEU A 1 167 ? 6.223 -8.261 35.142 1.00 62.53 167 LEU A O 1
ATOM 1305 N N . ARG A 1 168 ? 6.952 -7.065 33.402 1.00 51.47 168 ARG A N 1
ATOM 1306 C CA . ARG A 1 168 ? 6.119 -5.874 33.684 1.00 51.47 168 ARG A CA 1
ATOM 1307 C C . ARG A 1 168 ? 4.638 -6.025 33.316 1.00 51.47 168 ARG A C 1
ATOM 1309 O O . ARG A 1 168 ? 3.854 -5.147 33.654 1.00 51.47 168 ARG A O 1
ATOM 1316 N N . ASN A 1 169 ? 4.277 -7.087 32.595 1.00 49.91 169 ASN A N 1
ATOM 1317 C CA . ASN A 1 169 ? 2.907 -7.360 32.155 1.00 49.91 169 ASN A CA 1
ATOM 1318 C C . ASN A 1 169 ? 2.236 -8.488 32.966 1.00 49.91 169 ASN A C 1
ATOM 1320 O O . ASN A 1 169 ? 1.258 -9.063 32.486 1.00 49.91 169 ASN A O 1
ATOM 1324 N N . TRP A 1 170 ? 2.785 -8.828 34.137 1.00 43.22 170 TRP A N 1
ATOM 1325 C CA . TRP A 1 170 ? 2.189 -9.728 35.127 1.00 43.22 170 TRP A CA 1
ATOM 1326 C C . TRP A 1 170 ? 1.753 -8.942 36.358 1.00 43.22 170 TRP A C 1
ATOM 1328 O O . TRP A 1 170 ? 2.515 -8.036 36.766 1.00 43.22 170 TRP A O 1
#

Nearest PDB structures (foldseek):
  8bew-assembly1_D  TM=7.884E-01  e=7.459E-07  Thermoanaerobacter kivui
  6ttl-assembly1_B  TM=8.159E-01  e=2.947E-06  Clostridium beijerinckii
  4r0v-assembly1_A  TM=8.166E-01  e=3.359E-06  Chlamydomonas reinhardtii
  8zqd-assembly1_B  TM=8.113E-01  e=4.087E-06  Clostridium beijerinckii
  4r0v-assembly2_B  TM=8.162E-01  e=5.310E-06  Chlamydomonas reinhardtii

Sequence (170 aa):
MYGVEVASVPLAIETSYEGHLYGVAGSSGGYAETVFRHAAETLFGKVIEGKTLLKFALCYGFQNLQNIVRRVKMRKCDYQFVEVMACPSGCMNGGGQIKPKPGQSPKELIKTLETIYLENVMVANPFKNPLVKSLYDEWLEQPGSEKTKKHVHTEYHPVVKSITAQLRNW

Radius of gyration: 19.82 Å; Cα contacts (8 Å, |Δi|>4): 161; chains: 1; bounding box: 42×44×57 Å

Solvent-accessible surface area (backbone atoms only — not comparable to full-atom values): 10712 Å² total; per-residue (Å²): 129,87,54,75,51,74,63,83,80,87,91,85,89,88,89,88,91,79,100,66,55,72,35,53,70,57,83,51,70,21,61,58,53,53,52,45,56,51,49,47,49,73,76,54,75,60,90,69,84,96,60,90,85,72,37,43,35,43,31,32,17,60,75,48,44,54,53,52,53,50,27,49,76,68,71,69,52,82,54,81,45,70,48,79,31,71,29,56,74,21,64,69,53,33,95,88,51,85,75,60,55,93,95,48,49,67,68,56,46,39,52,50,52,46,50,51,46,63,75,68,35,45,70,54,63,69,90,73,32,66,69,57,48,48,46,24,73,76,68,39,52,49,93,82,32,72,62,28,44,70,74,77,54,86,85,88,73,84,83,79,70,51,71,71,66,58,60,73,76,107

InterPro domains:
  IPR003149 Iron hydrogenase, small subunit [PF02256] (120-158)
  IPR003149 Iron hydrogenase, small subunit [SM00902] (103-160)
  IPR004108 Iron hydrogenase, large subunit, C-terminal [PF02906] (25-95)
  IPR009016 Iron hydrogenase [SSF53920] (24-157)
  IPR050340 Cytosolic Fe-S Cluster Assembly Factor [PTHR11615] (20-162)

pLDDT: mean 73.12, std 20.25, range [25.58, 96.69]